Protein AF-A0A382GWF7-F1 (afdb_monomer_lite)

pLDDT: mean 84.56, std 12.71, range [51.78, 97.5]

Secondary structure (DSSP, 8-state):
-HHHHHHHHHHHHHHHHHHHHHHS--GGG-----EEEEESSS------STT--EEEEEEEEEEE-SSS-EEEEEE---SSSEEESSEEEEEE-TT-EEEEEEEEEE-

Structure (mmCIF, N/CA/C/O backbone):
data_AF-A0A382GWF7-F1
#
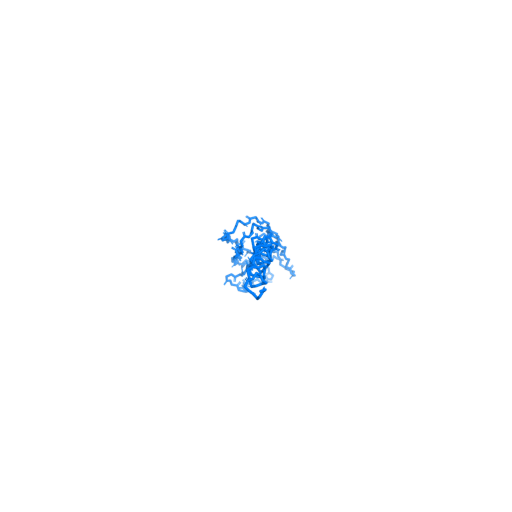_entry.id   AF-A0A382GWF7-F1
#
loop_
_atom_site.group_PDB
_atom_site.id
_atom_site.type_symbol
_atom_site.label_atom_id
_atom_site.label_alt_id
_atom_site.label_comp_id
_atom_site.label_asym_id
_atom_site.label_entity_id
_atom_site.label_seq_id
_atom_site.pdbx_PDB_ins_code
_atom_site.Cartn_x
_atom_site.Cartn_y
_atom_site.Cartn_z
_atom_site.occupancy
_atom_site.B_iso_or_equiv
_atom_site.auth_seq_id
_atom_site.auth_comp_id
_atom_site.auth_asym_id
_atom_site.auth_atom_id
_atom_site.pdbx_PDB_model_num
ATOM 1 N N . MET A 1 1 ? -58.024 -11.579 44.026 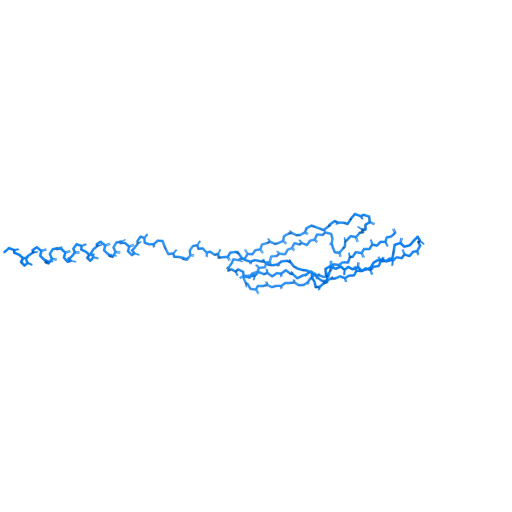1.00 51.78 1 MET A N 1
ATOM 2 C CA . MET A 1 1 ? -56.868 -12.345 43.494 1.00 51.78 1 MET A CA 1
ATOM 3 C C . MET A 1 1 ? -56.228 -11.694 42.260 1.00 51.78 1 MET A C 1
ATOM 5 O O . MET A 1 1 ? -55.007 -11.653 42.208 1.00 51.78 1 MET A O 1
ATOM 9 N N . ALA A 1 2 ? -57.000 -11.106 41.335 1.00 54.88 2 ALA A N 1
ATOM 10 C CA . ALA A 1 2 ? -56.497 -10.501 40.088 1.00 54.88 2 ALA A CA 1
ATOM 11 C C . ALA A 1 2 ? -55.427 -9.390 40.252 1.00 54.88 2 ALA A C 1
ATOM 13 O O . ALA A 1 2 ? -54.431 -9.375 39.535 1.00 54.88 2 ALA A O 1
ATOM 14 N N . THR A 1 3 ? -55.559 -8.497 41.239 1.00 55.59 3 THR A N 1
ATOM 15 C CA . THR A 1 3 ? -54.633 -7.358 41.429 1.00 55.59 3 THR A CA 1
ATOM 16 C C . THR A 1 3 ? -53.223 -7.770 41.879 1.00 55.59 3 THR A C 1
ATOM 18 O O . THR A 1 3 ? -52.249 -7.086 41.570 1.00 55.59 3 THR A O 1
ATOM 21 N N . LYS A 1 4 ? -53.085 -8.897 42.596 1.00 55.03 4 LYS A N 1
ATOM 22 C CA . LYS A 1 4 ? -51.775 -9.412 43.041 1.00 55.03 4 LYS A CA 1
ATOM 23 C C . LYS A 1 4 ? -50.996 -10.059 41.891 1.00 55.03 4 LYS A C 1
ATOM 25 O O . LYS A 1 4 ? -49.783 -9.901 41.822 1.00 55.03 4 LYS A O 1
ATOM 30 N N . ILE A 1 5 ? -51.704 -10.717 40.970 1.00 61.50 5 ILE A N 1
ATOM 31 C CA . ILE A 1 5 ? -51.126 -11.341 39.771 1.00 61.50 5 ILE A CA 1
ATOM 32 C C . ILE A 1 5 ? -50.593 -10.261 38.818 1.00 61.50 5 ILE A C 1
ATOM 34 O O . ILE A 1 5 ? -49.491 -10.393 38.299 1.00 61.50 5 ILE A O 1
ATOM 38 N N . SER A 1 6 ? -51.310 -9.140 38.677 1.00 68.88 6 SER A N 1
ATOM 39 C CA . SER A 1 6 ? -50.885 -8.011 37.837 1.00 68.88 6 SER A CA 1
ATOM 40 C C . SER A 1 6 ? -49.579 -7.358 38.316 1.00 68.88 6 SER A C 1
ATOM 42 O O . SER A 1 6 ? -48.683 -7.124 37.508 1.00 68.88 6 SER A O 1
ATOM 44 N N . LYS A 1 7 ? -49.411 -7.138 39.629 1.00 72.06 7 LYS A N 1
ATOM 45 C CA . LYS A 1 7 ? -48.157 -6.592 40.185 1.00 72.06 7 LYS A CA 1
ATOM 46 C C . LYS A 1 7 ? -46.978 -7.557 40.056 1.00 72.06 7 LYS A C 1
ATOM 48 O O . LYS A 1 7 ? -45.877 -7.119 39.742 1.00 72.06 7 LYS A O 1
ATOM 53 N N . ALA A 1 8 ? -47.206 -8.850 40.286 1.00 76.81 8 ALA A N 1
ATOM 54 C CA . ALA A 1 8 ? -46.168 -9.869 40.142 1.00 76.81 8 ALA A CA 1
ATOM 55 C C . ALA A 1 8 ? -45.705 -10.005 38.683 1.00 76.81 8 ALA A C 1
ATOM 57 O O . ALA A 1 8 ? -44.510 -10.102 38.421 1.00 76.81 8 ALA A O 1
ATOM 58 N N . MET A 1 9 ? -46.645 -9.936 37.737 1.00 77.00 9 MET A N 1
ATOM 59 C CA . MET A 1 9 ? -46.345 -9.980 36.311 1.00 77.00 9 MET A CA 1
ATOM 60 C C . MET A 1 9 ? -45.552 -8.749 35.864 1.00 77.00 9 MET A C 1
ATOM 62 O O . MET A 1 9 ? -44.562 -8.911 35.165 1.00 77.00 9 MET A O 1
ATOM 66 N N . LEU A 1 10 ? -45.921 -7.549 36.331 1.00 81.12 10 LEU A N 1
ATOM 67 C CA . LEU A 1 10 ? -45.210 -6.303 36.018 1.00 81.12 10 LEU A CA 1
ATOM 68 C C . LEU A 1 10 ? -43.765 -6.302 36.545 1.00 81.12 10 LEU A C 1
ATOM 70 O O . LEU A 1 10 ? -42.848 -5.824 35.880 1.00 81.12 10 LEU A O 1
ATOM 74 N N . LEU A 1 11 ? -43.558 -6.857 37.743 1.00 82.00 11 LEU A N 1
ATOM 75 C CA . LEU A 1 11 ? -42.230 -6.979 38.336 1.00 82.00 11 LEU A CA 1
ATOM 76 C C . LEU A 1 11 ? -41.378 -8.005 37.576 1.00 82.00 11 LEU A C 1
ATOM 78 O O . LEU A 1 11 ? -40.198 -7.762 37.345 1.00 82.00 11 LEU A O 1
ATOM 82 N N . ALA A 1 12 ? -41.978 -9.111 37.128 1.00 82.00 12 ALA A N 1
ATOM 83 C CA . ALA A 1 12 ? -41.295 -10.105 36.305 1.00 82.00 12 ALA A CA 1
ATOM 84 C C . ALA A 1 12 ? -40.854 -9.525 34.951 1.00 82.00 12 ALA A C 1
ATOM 86 O O . ALA A 1 12 ? -39.708 -9.729 34.558 1.00 82.00 12 ALA A O 1
ATOM 87 N N . THR A 1 13 ? -41.696 -8.742 34.264 1.00 80.06 13 THR A N 1
ATOM 88 C CA . THR A 1 13 ? -41.297 -8.074 33.012 1.00 80.06 13 THR A CA 1
ATOM 89 C C . THR A 1 13 ? -40.200 -7.041 33.224 1.00 80.06 13 THR A C 1
ATOM 91 O O . THR A 1 13 ? -39.312 -6.933 32.385 1.00 80.06 13 THR A O 1
ATOM 94 N N . LEU A 1 14 ? -40.218 -6.305 34.337 1.00 82.00 14 LEU A N 1
ATOM 95 C CA . LEU A 1 14 ? -39.180 -5.317 34.631 1.00 82.00 14 LEU A CA 1
ATOM 96 C C . LEU A 1 14 ? -37.822 -5.980 34.913 1.00 82.00 14 LEU A C 1
ATOM 98 O O . LEU A 1 14 ? -36.793 -5.493 34.446 1.00 82.00 14 LEU A O 1
ATOM 102 N N . MET A 1 15 ? -37.824 -7.115 35.618 1.00 84.06 15 MET A N 1
ATOM 103 C CA . MET A 1 15 ? -36.617 -7.896 35.918 1.00 84.06 15 MET A CA 1
ATOM 104 C C . MET A 1 15 ? -36.073 -8.612 34.674 1.00 84.06 15 MET A C 1
ATOM 106 O O . MET A 1 15 ? -34.862 -8.617 34.453 1.00 84.06 15 MET A O 1
ATOM 110 N N . LEU A 1 16 ? -36.944 -9.165 33.819 1.00 80.81 16 LEU A N 1
ATOM 111 C CA . LEU A 1 16 ? -36.525 -9.716 32.523 1.00 80.81 16 LEU A CA 1
ATOM 112 C C . LEU A 1 16 ? -35.993 -8.615 31.592 1.00 80.81 16 LEU A C 1
ATOM 114 O O . LEU A 1 16 ? -34.959 -8.793 30.960 1.00 80.81 16 LEU A O 1
ATOM 118 N N . GLY A 1 17 ? -36.654 -7.456 31.535 1.00 78.56 17 GLY A N 1
ATOM 119 C CA . GLY A 1 17 ? -36.239 -6.335 30.687 1.00 78.56 17 GLY A CA 1
ATOM 120 C C . GLY A 1 17 ? -34.878 -5.753 31.074 1.00 78.56 17 GLY A C 1
ATOM 121 O O . GLY A 1 17 ? -34.055 -5.468 30.207 1.00 78.56 17 GLY A O 1
ATOM 122 N N . THR A 1 18 ? -34.604 -5.623 32.373 1.00 74.25 18 THR A N 1
ATOM 123 C CA . THR A 1 18 ? -33.302 -5.139 32.863 1.00 74.25 18 THR A CA 1
ATOM 124 C C . THR A 1 18 ? -32.192 -6.178 32.717 1.00 74.25 18 THR A C 1
ATOM 126 O O . THR A 1 18 ? -31.074 -5.809 32.375 1.00 74.25 18 THR A O 1
ATOM 129 N N . SER A 1 19 ? -32.477 -7.472 32.892 1.00 73.00 19 SER A N 1
ATOM 130 C CA . SER A 1 19 ? -31.481 -8.530 32.646 1.00 73.00 19 SER A CA 1
ATOM 131 C C . SER A 1 19 ? -31.124 -8.681 31.163 1.00 73.00 19 SER A C 1
ATOM 133 O O . SER A 1 19 ? -29.958 -8.909 30.851 1.00 73.00 19 SER A O 1
ATOM 135 N N . LEU A 1 20 ? -32.076 -8.460 30.249 1.00 70.25 20 LEU A N 1
ATOM 136 C CA . LEU A 1 20 ? -31.814 -8.397 28.806 1.00 70.25 20 LEU A CA 1
ATOM 137 C C . LEU A 1 20 ? -30.882 -7.230 28.436 1.00 70.25 20 LEU A C 1
ATOM 139 O O . LEU A 1 20 ? -29.967 -7.435 27.650 1.00 70.25 20 LEU A O 1
ATOM 143 N N . LEU A 1 21 ? -31.051 -6.047 29.041 1.00 67.44 21 LEU A N 1
ATOM 144 C CA . LEU A 1 21 ? -30.172 -4.881 28.826 1.00 67.44 21 LEU A CA 1
ATOM 145 C C . LEU A 1 21 ? -28.757 -5.057 29.404 1.00 67.44 21 LEU A C 1
ATOM 147 O O . LEU A 1 21 ? -27.812 -4.463 28.901 1.00 67.44 21 LEU A O 1
ATOM 151 N N . MET A 1 22 ? -28.592 -5.878 30.443 1.00 67.00 22 MET A N 1
ATOM 152 C CA . MET A 1 22 ? -27.275 -6.207 31.012 1.00 67.00 22 MET A CA 1
ATOM 153 C C . MET A 1 22 ? -26.518 -7.262 30.185 1.00 67.00 22 MET A C 1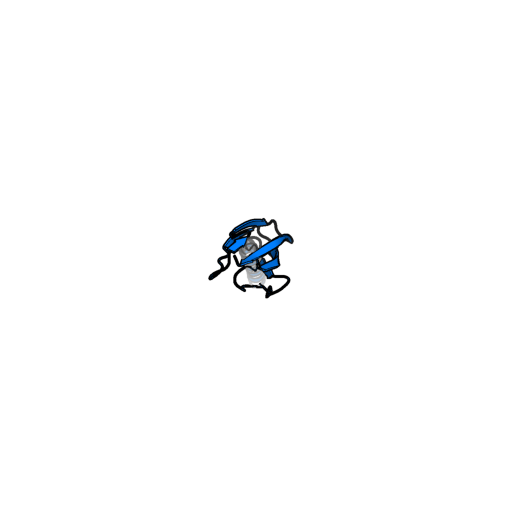
ATOM 155 O O . MET A 1 22 ? -25.313 -7.420 30.354 1.00 67.00 22 MET A O 1
ATOM 159 N N . PHE A 1 23 ? -27.223 -7.990 29.310 1.00 63.38 23 PHE A N 1
ATOM 160 C CA . PHE A 1 23 ? -26.673 -9.031 28.435 1.00 63.38 23 PHE A CA 1
ATOM 161 C C . PHE A 1 23 ? -26.666 -8.647 26.954 1.00 63.38 23 PHE A C 1
ATOM 163 O O . PHE A 1 23 ? -26.207 -9.444 26.134 1.00 63.38 23 PHE A O 1
ATOM 170 N N . THR A 1 24 ? -27.135 -7.450 26.584 1.00 64.38 24 THR A N 1
ATOM 171 C CA . THR A 1 24 ? -26.831 -6.928 25.253 1.00 64.38 24 THR A CA 1
ATOM 172 C C . THR A 1 24 ? -25.325 -6.700 25.205 1.00 64.38 24 THR A C 1
ATOM 174 O O . THR A 1 24 ? -24.840 -5.868 25.978 1.00 64.38 24 THR A O 1
ATOM 177 N N . PRO A 1 25 ? -24.567 -7.420 24.357 1.00 61.59 25 PRO A N 1
ATOM 178 C CA . PRO A 1 25 ? -23.175 -7.066 24.142 1.00 61.59 25 PRO A CA 1
ATOM 179 C C . PRO A 1 25 ? -23.150 -5.589 23.752 1.00 61.59 25 PRO A C 1
ATOM 181 O O . PRO A 1 25 ? -23.916 -5.166 22.881 1.00 61.59 25 PRO A O 1
ATOM 184 N N . SER A 1 26 ? -22.340 -4.790 24.444 1.00 61.56 26 SER A N 1
ATOM 185 C CA . SER A 1 26 ? -22.124 -3.414 24.027 1.00 61.56 26 SER A CA 1
ATOM 186 C C . SER A 1 26 ? -21.632 -3.449 22.580 1.00 61.56 26 SER A C 1
ATOM 188 O O . SER A 1 26 ? -20.708 -4.190 22.238 1.00 61.56 26 SER A O 1
ATOM 190 N N . ALA A 1 27 ? -22.263 -2.661 21.708 1.00 58.31 27 ALA A N 1
ATOM 191 C CA . ALA A 1 27 ? -21.836 -2.501 20.316 1.00 58.31 27 ALA A CA 1
ATOM 192 C C . ALA A 1 27 ? -20.407 -1.911 20.195 1.00 58.31 27 ALA A C 1
ATOM 194 O O . ALA A 1 27 ? -19.877 -1.778 19.098 1.00 58.31 27 ALA A O 1
ATOM 195 N N . ASP A 1 28 ? -19.765 -1.608 21.328 1.00 54.75 28 ASP A N 1
ATOM 196 C CA . ASP A 1 28 ? -18.398 -1.108 21.485 1.00 54.75 28 ASP A CA 1
ATOM 197 C C . ASP A 1 28 ? -17.283 -2.107 21.113 1.00 54.75 28 ASP A C 1
ATOM 199 O O . ASP A 1 28 ? -16.108 -1.758 21.174 1.00 54.75 28 ASP A O 1
ATOM 203 N N . ALA A 1 29 ? -17.596 -3.345 20.715 1.00 54.16 29 ALA A N 1
ATOM 204 C CA . ALA A 1 29 ? -16.577 -4.338 20.347 1.00 54.16 29 ALA A CA 1
ATOM 205 C C . ALA A 1 29 ? -16.322 -4.465 18.832 1.00 54.16 29 ALA A C 1
ATOM 207 O O . ALA A 1 29 ? -15.630 -5.386 18.400 1.00 54.16 29 ALA A O 1
ATOM 208 N N . GLN A 1 30 ? -16.885 -3.581 18.005 1.00 56.47 30 GLN A N 1
ATOM 209 C CA . GLN A 1 30 ? -16.748 -3.646 16.548 1.00 56.47 30 GLN A CA 1
ATOM 210 C C . GLN A 1 30 ? -16.046 -2.388 16.032 1.00 56.47 30 GLN A C 1
ATOM 212 O O . GLN A 1 30 ? -16.676 -1.460 15.531 1.00 56.47 30 GLN A O 1
ATOM 217 N N . ALA A 1 31 ? -14.715 -2.350 16.147 1.00 65.94 31 ALA A N 1
ATOM 218 C CA . ALA A 1 31 ? -13.928 -1.349 15.438 1.00 65.94 31 ALA A CA 1
ATOM 219 C C . ALA A 1 31 ? -14.065 -1.608 13.930 1.00 65.94 31 ALA A C 1
ATOM 221 O O . ALA A 1 31 ? -13.593 -2.623 13.416 1.00 65.94 31 ALA A O 1
ATOM 222 N N . ALA A 1 32 ? -14.766 -0.719 13.226 1.00 78.81 32 ALA A N 1
ATOM 223 C CA . ALA A 1 32 ? -14.886 -0.801 11.778 1.00 78.81 32 ALA A CA 1
ATOM 224 C C . ALA A 1 32 ? -13.497 -0.614 11.150 1.00 78.81 32 ALA A C 1
ATOM 226 O O . ALA A 1 32 ? -12.851 0.415 11.361 1.00 78.81 32 ALA A O 1
ATOM 227 N N . VAL A 1 33 ? -13.038 -1.616 10.401 1.00 87.12 33 VAL A N 1
ATOM 228 C CA . VAL A 1 33 ? -11.812 -1.540 9.603 1.00 87.12 33 VAL A CA 1
ATOM 229 C C . VAL A 1 33 ? -12.204 -1.066 8.211 1.00 87.12 33 VAL A C 1
ATOM 231 O O . VAL A 1 33 ? -12.941 -1.753 7.506 1.00 87.12 33 VAL A O 1
ATOM 234 N N . ALA A 1 34 ? -11.726 0.111 7.827 1.00 90.62 34 ALA A N 1
ATOM 235 C CA . ALA A 1 34 ? -11.903 0.672 6.497 1.00 90.62 34 AL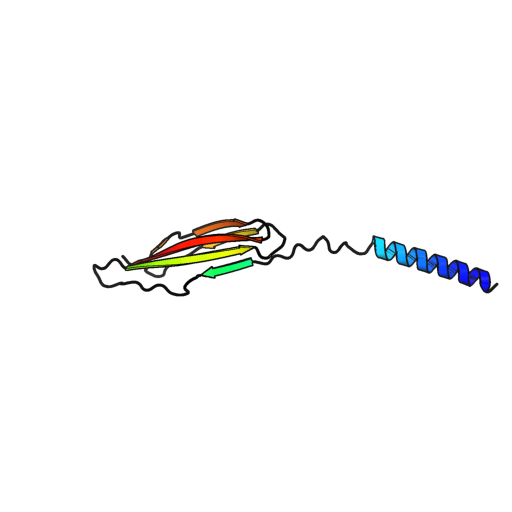A A CA 1
ATOM 236 C C . ALA A 1 34 ? -10.591 1.337 6.079 1.00 90.62 34 ALA A C 1
ATOM 238 O O . ALA A 1 34 ? -9.969 2.047 6.867 1.00 90.62 34 ALA A O 1
ATOM 239 N N . TYR A 1 35 ? -10.140 1.067 4.861 1.00 93.00 35 TYR A N 1
ATOM 240 C CA . TYR A 1 35 ? -8.894 1.607 4.335 1.00 93.00 35 TYR A CA 1
ATOM 241 C C . TYR A 1 35 ? -8.981 1.770 2.821 1.00 93.00 35 TYR A C 1
ATOM 243 O O . TYR A 1 35 ? -9.714 1.042 2.148 1.00 93.00 35 TYR A O 1
ATOM 251 N N . SER A 1 36 ? -8.195 2.699 2.286 1.00 94.81 36 SER A N 1
ATOM 252 C CA . SER A 1 36 ? -8.047 2.916 0.851 1.00 94.81 36 SER A CA 1
ATOM 253 C C . SER A 1 36 ? -6.570 2.977 0.473 1.00 94.81 36 SER A C 1
ATOM 255 O O . SER A 1 36 ? -5.752 3.568 1.175 1.00 94.81 36 SER A O 1
ATOM 257 N N . VAL A 1 37 ? -6.224 2.334 -0.642 1.00 95.00 37 VAL A N 1
ATOM 258 C CA . VAL A 1 37 ? -4.911 2.433 -1.289 1.00 95.00 37 VAL A CA 1
ATOM 259 C C . VAL A 1 37 ? -5.172 2.812 -2.736 1.00 95.00 37 VAL A C 1
ATOM 261 O O . VAL A 1 37 ? -5.868 2.093 -3.453 1.00 95.00 37 VAL A O 1
ATOM 264 N N . SER A 1 38 ? -4.658 3.960 -3.159 1.00 94.88 38 SER A N 1
ATOM 265 C CA . SER A 1 38 ? -4.903 4.500 -4.495 1.00 94.88 38 SER A CA 1
ATOM 266 C C . SER A 1 38 ? -3.661 5.170 -5.060 1.00 94.88 38 SER A C 1
ATOM 268 O O . SER A 1 38 ? -2.762 5.549 -4.316 1.00 94.88 38 SER A O 1
ATOM 270 N N . PHE A 1 39 ? -3.610 5.317 -6.380 1.00 93.94 39 PHE A N 1
ATOM 271 C CA . PHE A 1 39 ? -2.586 6.103 -7.059 1.00 93.94 39 PHE A CA 1
ATOM 272 C C . PHE A 1 39 ? -3.212 7.370 -7.627 1.00 93.94 39 PHE A C 1
ATOM 274 O O . PHE A 1 39 ? -4.295 7.308 -8.212 1.00 93.94 39 PHE A O 1
ATOM 281 N N . THR A 1 40 ? -2.524 8.505 -7.500 1.00 92.75 40 THR A N 1
ATOM 282 C CA . THR A 1 40 ? -2.983 9.786 -8.061 1.00 92.75 40 THR A CA 1
ATOM 283 C C . THR A 1 40 ? -3.089 9.730 -9.579 1.00 92.75 40 THR A C 1
ATOM 285 O O . THR A 1 40 ? -4.029 10.276 -10.150 1.00 92.75 40 THR A O 1
ATOM 288 N N . ASN A 1 41 ? -2.172 9.006 -10.226 1.00 89.62 41 ASN A N 1
ATOM 289 C CA . ASN A 1 41 ? -2.238 8.678 -11.643 1.00 89.62 41 ASN A CA 1
ATOM 290 C C . ASN A 1 41 ? -2.146 7.163 -11.817 1.00 89.62 41 ASN A C 1
ATOM 292 O O . ASN A 1 41 ? -1.159 6.543 -11.433 1.00 89.62 41 ASN A O 1
ATOM 296 N N . GLY A 1 42 ? -3.152 6.568 -12.458 1.00 83.19 42 GLY A N 1
ATOM 297 C CA . GLY A 1 42 ? -3.180 5.122 -12.693 1.00 83.19 42 GLY A CA 1
ATOM 298 C C . GLY A 1 42 ? -2.142 4.619 -13.701 1.00 83.19 42 GLY A C 1
ATOM 299 O O . GLY A 1 42 ? -2.012 3.412 -13.858 1.00 83.19 42 GLY A O 1
ATOM 300 N N . GLN A 1 43 ? -1.438 5.515 -14.404 1.00 85.94 43 GLN A N 1
ATOM 301 C CA . GLN A 1 43 ? -0.428 5.183 -15.408 1.00 85.94 43 GLN A CA 1
ATOM 302 C C . GLN A 1 43 ? 0.702 6.217 -15.402 1.00 85.94 43 GLN A C 1
ATOM 304 O O . GLN A 1 43 ? 0.453 7.416 -15.273 1.00 85.94 43 GLN A O 1
ATOM 309 N N . VAL A 1 44 ? 1.929 5.756 -15.641 1.00 88.69 44 VAL A N 1
ATOM 310 C CA . VAL A 1 44 ? 3.104 6.599 -15.906 1.00 88.69 44 VAL A CA 1
ATOM 311 C C . VAL A 1 44 ? 3.698 6.227 -17.264 1.00 88.69 44 VAL A C 1
ATOM 313 O O . VAL A 1 44 ? 3.691 5.058 -17.648 1.00 88.69 44 VAL A O 1
ATOM 316 N N . GLN A 1 45 ? 4.166 7.210 -18.032 1.00 86.75 45 GLN A N 1
ATOM 317 C CA . GLN A 1 45 ? 4.780 6.966 -19.340 1.00 86.75 45 GLN A CA 1
ATOM 318 C C . GLN A 1 45 ? 6.295 6.839 -19.184 1.00 86.75 45 GLN A C 1
ATOM 320 O O . GLN A 1 45 ? 6.926 7.679 -18.548 1.00 86.75 45 GLN A O 1
ATOM 325 N N . LEU A 1 46 ? 6.868 5.793 -19.782 1.00 86.50 46 LEU A N 1
ATOM 326 C CA . LEU A 1 46 ? 8.298 5.493 -19.737 1.00 86.50 46 LEU A CA 1
ATOM 327 C C . LEU A 1 46 ? 8.851 5.423 -21.162 1.00 86.50 46 LEU A C 1
ATOM 329 O O . LEU A 1 46 ? 8.276 4.748 -22.017 1.00 86.50 46 LEU A O 1
ATOM 333 N N . ASP A 1 47 ? 9.975 6.094 -21.411 1.00 83.81 47 ASP A N 1
ATOM 334 C CA . ASP A 1 47 ? 10.755 5.888 -22.632 1.00 83.81 47 ASP A CA 1
ATOM 335 C C . ASP A 1 47 ? 11.671 4.675 -22.449 1.00 83.81 47 ASP A C 1
ATOM 337 O O . ASP A 1 47 ? 12.609 4.710 -21.658 1.00 83.81 47 ASP A O 1
ATOM 341 N N . VAL A 1 48 ? 11.361 3.596 -23.166 1.00 84.12 48 VAL A N 1
ATOM 342 C CA . VAL A 1 48 ? 12.056 2.299 -23.082 1.00 84.12 48 VAL A CA 1
ATOM 343 C C . VAL A 1 48 ? 12.968 2.044 -24.284 1.00 84.12 48 VAL A C 1
ATOM 345 O O . VAL A 1 48 ? 13.374 0.910 -24.539 1.00 84.12 48 VAL A O 1
ATOM 348 N N . ARG A 1 49 ? 13.242 3.069 -25.101 1.00 85.12 49 ARG A N 1
ATOM 349 C CA . ARG A 1 49 ? 14.132 2.915 -26.258 1.00 85.12 49 ARG A CA 1
ATOM 350 C C . ARG A 1 49 ? 15.553 2.573 -25.789 1.00 85.12 49 ARG A C 1
ATOM 352 O O . ARG A 1 49 ? 16.007 3.148 -24.802 1.00 85.12 49 ARG A O 1
ATOM 359 N N . PRO A 1 50 ? 16.295 1.711 -26.511 1.00 78.69 50 PRO A N 1
ATOM 360 C CA . PRO A 1 50 ? 17.685 1.418 -26.173 1.00 78.69 50 PRO A CA 1
ATOM 361 C C . PRO A 1 50 ? 18.523 2.702 -26.069 1.00 78.69 50 PRO A C 1
ATOM 363 O O . PRO A 1 50 ? 18.610 3.465 -27.032 1.00 78.69 50 PRO A O 1
ATOM 366 N N . GLY A 1 51 ? 19.123 2.943 -24.899 1.00 73.38 51 GLY A N 1
ATOM 367 C CA . GLY A 1 51 ? 19.919 4.142 -24.607 1.00 73.38 51 GLY A CA 1
ATOM 368 C C . GLY A 1 51 ? 19.139 5.331 -24.027 1.00 73.38 51 GLY A C 1
ATOM 369 O O . GLY A 1 51 ? 19.757 6.347 -23.715 1.00 73.38 51 GLY A O 1
ATOM 370 N N . ALA A 1 52 ? 17.817 5.224 -23.858 1.00 76.19 52 ALA A N 1
ATOM 371 C CA . ALA A 1 52 ? 17.013 6.167 -23.084 1.00 76.19 52 ALA A CA 1
ATOM 372 C C . ALA A 1 52 ? 16.832 5.659 -21.645 1.00 76.19 52 ALA A C 1
ATOM 374 O O . ALA A 1 52 ? 16.727 4.459 -21.416 1.00 76.19 52 ALA A O 1
ATOM 375 N N . SER A 1 53 ? 16.769 6.571 -20.673 1.00 76.25 53 SER A N 1
ATOM 376 C CA . SER A 1 53 ? 16.361 6.250 -19.300 1.00 76.25 53 SER A CA 1
ATOM 377 C C . SER A 1 53 ? 14.993 6.865 -19.038 1.00 76.25 53 SER A C 1
ATOM 379 O O . SER A 1 53 ? 14.876 8.063 -18.772 1.00 76.25 53 SER A O 1
ATOM 381 N N . GLY A 1 54 ? 13.950 6.049 -19.162 1.00 83.81 54 GLY A N 1
ATOM 382 C CA . GLY A 1 54 ? 12.582 6.445 -18.859 1.00 83.81 54 GLY A CA 1
ATOM 383 C C . GLY A 1 54 ? 12.335 6.408 -17.356 1.00 83.81 54 GLY A C 1
ATOM 384 O O . GLY A 1 54 ? 12.417 5.341 -16.749 1.00 83.81 54 GLY A O 1
ATOM 385 N N . ILE A 1 55 ? 12.001 7.556 -16.764 1.00 90.56 55 ILE A N 1
ATOM 386 C CA . ILE A 1 55 ? 11.542 7.656 -15.374 1.00 90.56 55 ILE A CA 1
ATOM 387 C C . ILE A 1 55 ? 10.135 8.241 -15.376 1.00 90.56 55 ILE A C 1
ATOM 389 O O . ILE A 1 55 ? 9.899 9.303 -15.949 1.00 90.56 55 ILE A O 1
ATOM 393 N N . GLY A 1 56 ? 9.215 7.552 -14.710 1.00 91.00 56 GLY A N 1
ATOM 394 C CA . GLY A 1 56 ? 7.835 7.984 -14.546 1.00 91.00 56 GLY A CA 1
ATOM 395 C C . GLY A 1 56 ? 7.415 7.809 -13.098 1.00 91.00 56 GLY A C 1
ATOM 396 O O . GLY A 1 56 ? 7.506 6.704 -12.567 1.00 91.00 56 GLY A O 1
ATOM 397 N N . CYS A 1 57 ? 6.968 8.889 -12.462 1.00 92.94 57 CYS A N 1
ATOM 398 C CA . CYS A 1 57 ? 6.561 8.880 -11.061 1.00 92.94 57 CYS A CA 1
ATOM 399 C C . CYS A 1 57 ? 5.074 9.202 -10.910 1.00 92.94 57 CYS A C 1
ATOM 401 O O . CYS A 1 57 ? 4.502 9.997 -11.657 1.00 92.94 57 CYS A O 1
ATOM 403 N N . THR A 1 58 ? 4.464 8.579 -9.916 1.00 94.62 58 THR A N 1
ATOM 404 C CA . THR A 1 58 ? 3.122 8.859 -9.417 1.00 94.62 58 THR A CA 1
ATOM 405 C C . THR A 1 58 ? 3.171 8.876 -7.891 1.00 94.62 58 THR A C 1
ATOM 407 O O . THR A 1 58 ? 4.215 8.632 -7.288 1.00 94.62 58 THR A O 1
ATOM 410 N N . GLU A 1 59 ? 2.053 9.177 -7.252 1.00 95.75 59 GLU A N 1
ATOM 411 C CA . GLU A 1 59 ? 1.940 9.175 -5.804 1.00 95.75 59 GLU A CA 1
ATOM 412 C C . GLU A 1 59 ? 0.917 8.125 -5.395 1.00 95.75 59 GLU A C 1
ATOM 414 O O . GLU A 1 59 ? -0.200 8.097 -5.911 1.00 95.75 59 GLU A O 1
ATOM 419 N N . MET A 1 60 ? 1.306 7.256 -4.470 1.00 95.81 60 MET A N 1
ATOM 420 C CA . MET A 1 60 ? 0.400 6.346 -3.790 1.00 95.81 60 MET A CA 1
ATOM 421 C C . MET A 1 60 ? -0.141 7.039 -2.544 1.00 95.81 60 MET A C 1
ATOM 423 O O . MET A 1 60 ? 0.633 7.524 -1.722 1.00 95.81 60 MET A O 1
ATOM 427 N N . VAL A 1 61 ? -1.458 7.059 -2.390 1.00 96.75 61 VAL A N 1
ATOM 428 C CA . VAL A 1 61 ? -2.150 7.564 -1.205 1.00 96.75 61 VAL A CA 1
ATOM 429 C C . VAL A 1 61 ? -2.748 6.381 -0.459 1.00 96.75 61 VAL A C 1
ATOM 431 O O . VAL A 1 61 ? -3.515 5.601 -1.032 1.00 96.75 61 VAL A O 1
ATOM 434 N N . ILE A 1 62 ? -2.384 6.255 0.815 1.00 97.19 62 ILE A N 1
ATOM 435 C CA . ILE A 1 62 ? -2.894 5.240 1.736 1.00 97.19 62 ILE A CA 1
ATOM 436 C C . ILE A 1 62 ? -3.666 5.963 2.836 1.00 97.19 62 ILE A C 1
ATOM 438 O O . ILE A 1 62 ? -3.114 6.850 3.490 1.00 97.19 62 ILE A O 1
ATOM 442 N N . SER A 1 63 ? -4.917 5.570 3.059 1.00 97.19 63 SER A N 1
ATOM 443 C CA . SER A 1 63 ? -5.805 6.201 4.039 1.00 97.19 63 SER A CA 1
ATOM 444 C C . SER A 1 63 ? -6.421 5.159 4.963 1.00 97.19 63 SER A C 1
ATOM 446 O O . SER A 1 63 ? -6.895 4.118 4.507 1.00 97.19 63 SER A O 1
ATOM 448 N N . ASN A 1 64 ? -6.451 5.457 6.260 1.00 96.38 64 ASN A N 1
ATOM 449 C CA . ASN A 1 64 ? -7.219 4.723 7.254 1.00 96.38 64 ASN A CA 1
ATOM 450 C C . ASN A 1 64 ? -8.546 5.450 7.500 1.00 96.38 64 ASN A C 1
ATOM 452 O O . ASN A 1 64 ? -8.597 6.473 8.179 1.00 96.38 64 ASN A O 1
ATOM 456 N N . GLU A 1 65 ? -9.618 4.906 6.940 1.00 94.50 65 GLU A N 1
ATOM 457 C CA . GLU A 1 65 ? -10.985 5.430 7.051 1.00 94.50 65 GLU A CA 1
ATOM 458 C C . GLU A 1 65 ? -11.760 4.759 8.200 1.00 94.50 65 GLU A C 1
ATOM 460 O O . GLU A 1 65 ? -12.927 5.064 8.446 1.00 94.50 65 GLU A O 1
ATOM 465 N N . GLY A 1 66 ? -11.121 3.812 8.891 1.00 91.06 66 GLY A N 1
ATOM 466 C CA . GLY A 1 66 ? -11.681 3.049 9.991 1.00 91.06 66 GLY A CA 1
ATOM 467 C C . GLY A 1 66 ? -11.431 3.674 11.360 1.00 91.06 66 GLY A C 1
ATOM 468 O O . GLY A 1 66 ? -10.886 4.766 11.510 1.00 91.06 66 GLY A O 1
ATOM 469 N N . GLN A 1 67 ? -11.836 2.928 12.386 1.00 91.00 67 GLN A N 1
ATOM 470 C CA . GLN A 1 67 ? -11.710 3.312 13.796 1.00 91.00 67 GLN A CA 1
ATOM 471 C C . GLN A 1 67 ? -10.594 2.554 14.534 1.00 91.00 67 GLN A C 1
ATOM 473 O O . GLN A 1 67 ? -10.336 2.826 15.704 1.00 91.00 67 GLN A O 1
ATOM 478 N N . ALA A 1 68 ? -9.923 1.613 13.864 1.00 90.81 68 ALA A N 1
ATOM 479 C CA . ALA A 1 68 ? -8.781 0.870 14.395 1.00 90.81 68 ALA A CA 1
ATOM 480 C C . ALA A 1 68 ? -7.466 1.378 13.792 1.00 90.81 68 ALA A C 1
ATOM 482 O O . ALA A 1 68 ? -7.444 1.812 12.644 1.00 90.81 68 ALA A O 1
ATOM 483 N N . THR A 1 69 ? -6.364 1.285 14.538 1.00 93.69 69 THR A N 1
ATOM 484 C CA . THR A 1 69 ? -5.017 1.419 13.963 1.00 93.69 69 THR A CA 1
ATOM 485 C C . THR A 1 69 ? -4.757 0.255 13.012 1.00 93.69 69 THR A C 1
ATOM 487 O O . THR A 1 69 ? -5.078 -0.887 13.346 1.00 93.69 69 THR A O 1
ATOM 490 N N . ILE A 1 70 ? -4.176 0.541 11.848 1.00 93.56 70 ILE A N 1
ATOM 491 C CA . ILE A 1 70 ? -3.855 -0.461 10.827 1.00 93.56 70 ILE A CA 1
ATOM 492 C C . ILE A 1 70 ? -2.375 -0.406 10.461 1.00 93.56 70 ILE A C 1
ATOM 494 O O . ILE A 1 70 ? -1.784 0.673 10.435 1.00 93.56 70 ILE A O 1
ATOM 498 N N . ASP A 1 71 ? -1.821 -1.564 10.119 1.00 95.31 71 ASP A N 1
ATOM 499 C CA . ASP A 1 71 ? -0.535 -1.694 9.441 1.00 95.31 71 ASP A CA 1
ATOM 500 C C . ASP A 1 71 ? -0.805 -2.046 7.977 1.00 95.31 71 ASP A C 1
ATOM 502 O O . ASP A 1 71 ? -1.597 -2.945 7.679 1.00 95.31 71 ASP A O 1
ATOM 506 N N . VAL A 1 72 ? -0.193 -1.303 7.060 1.00 94.69 72 VAL A N 1
ATOM 507 C CA . VAL A 1 72 ? -0.369 -1.483 5.619 1.00 94.69 72 VAL A CA 1
ATOM 508 C C . VAL A 1 7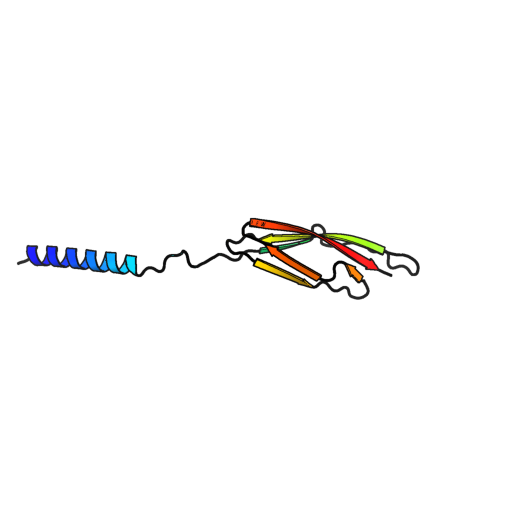2 ? 0.979 -1.801 4.998 1.00 94.69 72 VAL A C 1
ATOM 510 O O . VAL A 1 72 ? 1.855 -0.939 4.936 1.00 94.69 72 VAL A O 1
ATOM 513 N N . ASP A 1 73 ? 1.099 -3.025 4.491 1.00 95.94 73 ASP A N 1
ATOM 514 C CA . ASP A 1 73 ? 2.249 -3.494 3.729 1.00 95.94 73 ASP A CA 1
ATOM 515 C C . ASP A 1 73 ? 1.880 -3.604 2.248 1.00 95.94 73 ASP A C 1
ATOM 517 O O . ASP A 1 73 ? 0.972 -4.343 1.860 1.00 95.94 73 ASP A O 1
ATOM 521 N N . VAL A 1 74 ? 2.602 -2.874 1.403 1.00 94.44 74 VAL A N 1
ATOM 522 C CA . VAL A 1 74 ? 2.439 -2.896 -0.050 1.00 94.44 74 VAL A CA 1
ATOM 523 C C . VAL A 1 74 ? 3.747 -3.337 -0.683 1.00 94.44 74 VAL A C 1
ATOM 525 O O . VAL A 1 74 ? 4.784 -2.713 -0.477 1.00 94.44 74 VAL A O 1
ATOM 528 N N . ALA A 1 75 ? 3.695 -4.395 -1.489 1.00 95.50 75 ALA A N 1
ATOM 529 C CA . ALA A 1 75 ? 4.810 -4.838 -2.317 1.00 95.50 75 ALA A CA 1
ATOM 530 C C . ALA A 1 75 ? 4.523 -4.499 -3.782 1.00 95.50 75 ALA A C 1
ATOM 532 O O . ALA A 1 75 ? 3.457 -4.825 -4.307 1.00 95.50 75 ALA A O 1
ATOM 533 N N . LEU A 1 76 ? 5.480 -3.852 -4.443 1.00 92.50 76 LEU A N 1
ATOM 534 C CA . LEU A 1 76 ? 5.373 -3.420 -5.830 1.00 92.50 76 LEU A CA 1
ATOM 535 C C . LEU A 1 76 ? 6.446 -4.118 -6.661 1.00 92.50 76 LEU A C 1
ATOM 537 O O . LEU A 1 76 ? 7.628 -4.098 -6.323 1.00 92.50 76 LEU A O 1
ATOM 541 N N . SER A 1 77 ? 6.040 -4.715 -7.776 1.00 91.44 77 SER A N 1
ATOM 542 C CA . SER A 1 77 ? 6.949 -5.354 -8.723 1.00 91.44 77 SER A CA 1
ATOM 543 C C . SER A 1 77 ? 6.645 -4.898 -10.146 1.00 91.44 77 SER A C 1
ATOM 545 O O . SER A 1 77 ? 5.494 -4.679 -10.520 1.00 91.44 77 SER A O 1
ATOM 547 N N . GLY A 1 78 ? 7.702 -4.708 -10.935 1.00 86.12 78 GLY A N 1
ATOM 548 C CA . GLY A 1 78 ? 7.615 -4.308 -12.333 1.00 86.12 78 GLY A CA 1
ATOM 549 C C . GLY A 1 78 ? 8.108 -5.425 -13.244 1.00 86.12 78 GLY A C 1
ATOM 550 O O . GLY A 1 78 ? 9.215 -5.934 -13.075 1.00 86.12 78 GLY A O 1
ATOM 551 N N . GLY A 1 79 ? 7.304 -5.809 -14.234 1.00 87.06 79 GLY A N 1
ATOM 552 C CA . GLY A 1 79 ? 7.746 -6.710 -15.296 1.00 87.06 79 GLY A CA 1
ATOM 553 C C . GLY A 1 79 ? 8.649 -5.966 -16.279 1.00 87.06 79 GLY A C 1
ATOM 554 O O . GLY A 1 79 ? 8.145 -5.288 -17.166 1.00 87.06 79 GLY A O 1
ATOM 555 N N . GLY A 1 80 ? 9.970 -6.073 -16.117 1.00 84.56 80 GLY A N 1
ATOM 556 C CA . GLY A 1 80 ? 10.947 -5.419 -17.003 1.00 84.56 80 GLY A CA 1
ATOM 557 C C . GLY A 1 80 ? 11.230 -3.943 -16.691 1.00 84.56 80 GLY A C 1
ATOM 558 O O . GLY A 1 80 ? 11.915 -3.287 -17.466 1.00 84.56 80 GLY A O 1
ATOM 559 N N . VAL A 1 81 ? 10.736 -3.428 -15.561 1.00 88.62 81 VAL A N 1
ATOM 560 C CA . VAL A 1 81 ? 11.042 -2.086 -15.037 1.00 88.62 81 VAL A CA 1
ATOM 561 C C . VAL A 1 81 ? 11.327 -2.170 -13.539 1.00 88.62 81 VAL A C 1
ATOM 563 O O . VAL A 1 81 ? 10.761 -3.010 -12.840 1.00 88.62 81 VAL A O 1
ATOM 566 N N . THR A 1 82 ? 12.193 -1.298 -13.030 1.00 91.62 82 THR A N 1
ATOM 567 C CA . THR A 1 82 ? 12.466 -1.181 -11.591 1.00 91.62 82 THR A CA 1
ATOM 568 C C . THR A 1 82 ? 11.444 -0.246 -10.957 1.00 91.62 82 THR A C 1
ATOM 570 O O . THR A 1 82 ? 11.282 0.876 -11.426 1.00 91.62 82 THR A O 1
ATOM 573 N N . ILE A 1 83 ? 10.778 -0.672 -9.883 1.00 93.38 83 ILE A N 1
ATOM 574 C CA . ILE A 1 83 ? 9.885 0.193 -9.099 1.00 93.38 83 ILE A CA 1
ATOM 575 C C . ILE A 1 83 ? 10.594 0.614 -7.811 1.00 93.38 83 ILE A C 1
ATOM 577 O O . ILE A 1 83 ? 11.196 -0.217 -7.132 1.00 93.38 83 ILE A O 1
ATOM 581 N N . SER A 1 84 ? 10.523 1.903 -7.482 1.00 92.81 84 SER A N 1
ATOM 582 C CA . SER A 1 84 ? 11.099 2.476 -6.269 1.00 92.81 84 SER A CA 1
ATOM 583 C C . SER A 1 84 ? 10.107 3.416 -5.572 1.00 92.81 84 SER A C 1
ATOM 585 O O . SER A 1 84 ? 9.617 4.343 -6.220 1.00 92.81 84 SER A O 1
ATOM 587 N N . PRO A 1 85 ? 9.836 3.226 -4.269 1.00 94.25 85 PRO A N 1
ATOM 588 C CA . PRO A 1 85 ? 10.245 2.082 -3.455 1.00 94.25 85 PRO A CA 1
ATOM 589 C C . PRO A 1 85 ? 9.548 0.782 -3.903 1.00 94.25 85 PRO A C 1
ATOM 591 O O . PRO A 1 85 ? 8.395 0.793 -4.322 1.00 94.25 85 PRO A O 1
ATOM 594 N N . GLY A 1 86 ? 10.249 -0.354 -3.808 1.00 93.12 86 GLY A N 1
ATOM 595 C CA . GLY A 1 86 ? 9.688 -1.678 -4.131 1.00 93.12 86 GLY A CA 1
ATOM 596 C C . GLY A 1 86 ? 8.785 -2.255 -3.032 1.00 93.12 86 GLY A C 1
ATOM 597 O O . GLY A 1 86 ? 8.059 -3.221 -3.260 1.00 93.12 86 GLY A O 1
ATOM 598 N N . ALA A 1 87 ? 8.817 -1.660 -1.840 1.00 95.00 87 ALA A N 1
ATOM 599 C CA . ALA A 1 87 ? 7.922 -1.983 -0.743 1.00 95.00 87 ALA A CA 1
ATOM 600 C C . ALA A 1 87 ? 7.636 -0.736 0.098 1.00 95.00 87 ALA A C 1
ATOM 602 O O . ALA A 1 87 ? 8.497 0.129 0.264 1.00 95.00 87 ALA A O 1
ATOM 603 N N . VAL A 1 88 ? 6.432 -0.676 0.644 1.00 95.94 88 VAL A N 1
ATOM 604 C CA . VAL A 1 88 ? 5.958 0.353 1.562 1.00 95.94 88 VAL A CA 1
ATOM 605 C C . VAL A 1 88 ? 5.366 -0.356 2.769 1.00 95.94 88 VAL A C 1
ATOM 607 O O . VAL A 1 88 ? 4.570 -1.270 2.598 1.00 95.94 88 VAL A O 1
ATOM 610 N N . SER A 1 89 ? 5.741 0.076 3.968 1.00 96.31 89 SER A N 1
ATOM 611 C CA . SER A 1 89 ? 5.161 -0.403 5.222 1.00 96.31 89 SER A CA 1
ATOM 612 C C . SER A 1 89 ? 4.888 0.801 6.109 1.00 96.31 89 SER A C 1
ATOM 614 O O . SER A 1 89 ? 5.791 1.610 6.349 1.00 96.31 89 SER A O 1
ATOM 616 N N . VAL A 1 90 ? 3.634 0.974 6.518 1.00 95.94 90 VAL A N 1
ATOM 617 C CA . VAL A 1 90 ? 3.195 2.120 7.320 1.00 95.94 90 VAL A CA 1
ATOM 618 C C . VAL A 1 90 ? 2.172 1.697 8.362 1.00 95.94 90 VAL A C 1
ATOM 620 O O . VAL A 1 90 ? 1.289 0.891 8.084 1.00 95.94 90 VAL A O 1
ATOM 623 N N . THR A 1 91 ? 2.247 2.312 9.538 1.00 97.00 91 THR A N 1
ATOM 624 C CA . THR A 1 91 ? 1.225 2.200 10.583 1.00 97.00 91 THR A CA 1
ATOM 625 C C . THR A 1 91 ? 0.401 3.481 10.600 1.00 97.00 91 THR A C 1
ATOM 627 O O . THR A 1 91 ? 0.950 4.572 10.768 1.00 97.00 91 THR A O 1
ATOM 630 N N . LEU A 1 92 ? -0.917 3.367 10.443 1.00 96.62 92 LEU A N 1
ATOM 631 C CA . LEU A 1 92 ? -1.838 4.501 10.417 1.00 96.62 92 LEU A CA 1
ATOM 632 C C . LEU A 1 92 ? -2.842 4.415 11.564 1.00 96.62 92 LEU A C 1
ATOM 634 O O . LEU A 1 92 ? -3.633 3.474 11.656 1.00 96.62 92 LEU A O 1
ATOM 638 N N . ALA A 1 93 ? -2.854 5.447 12.407 1.00 95.94 93 ALA A N 1
ATOM 639 C CA . ALA A 1 93 ? -3.925 5.671 13.373 1.00 95.94 93 ALA A CA 1
ATOM 640 C C . ALA A 1 93 ? -5.269 5.945 12.655 1.00 95.94 93 ALA A C 1
ATOM 642 O O . ALA A 1 93 ? -5.259 6.307 11.473 1.00 95.94 93 ALA A O 1
ATOM 643 N N . PRO A 1 94 ? -6.417 5.799 13.343 1.00 94.94 94 PRO A N 1
ATOM 644 C CA . PRO A 1 94 ? -7.733 6.118 12.783 1.00 94.94 94 PRO A CA 1
ATOM 645 C C . PRO A 1 94 ? -7.787 7.519 12.160 1.00 94.94 94 PRO A C 1
ATOM 647 O O . PRO A 1 94 ? -7.342 8.489 12.777 1.00 94.94 94 PRO A O 1
ATOM 650 N N . GLY A 1 95 ? -8.316 7.629 10.939 1.00 93.75 95 GLY A N 1
ATOM 651 C CA . GLY A 1 95 ? -8.375 8.885 10.179 1.00 93.75 95 GLY A CA 1
ATOM 652 C C . GLY A 1 95 ? -7.036 9.357 9.591 1.00 93.75 95 GLY A C 1
ATOM 653 O O . GLY A 1 95 ? -6.985 10.416 8.966 1.00 93.75 95 GLY A O 1
ATOM 654 N N . GLY A 1 96 ? -5.944 8.613 9.794 1.00 95.94 96 GLY A N 1
ATOM 655 C CA . GLY A 1 96 ? -4.626 8.937 9.255 1.00 95.94 96 GLY A CA 1
ATOM 656 C C . GLY A 1 96 ? -4.520 8.678 7.752 1.00 95.94 96 GLY A C 1
ATOM 657 O O . GLY A 1 96 ? -5.145 7.764 7.218 1.00 95.94 96 GLY A O 1
ATOM 658 N N . SER A 1 97 ? -3.685 9.455 7.064 1.00 96.88 97 SER A N 1
ATOM 659 C CA . SER A 1 97 ? -3.316 9.200 5.670 1.00 96.88 97 SER A CA 1
ATOM 660 C C . SER A 1 97 ? -1.855 9.548 5.416 1.00 96.88 97 SER A C 1
ATOM 662 O O . SER A 1 97 ? -1.259 10.353 6.135 1.00 96.88 97 SER A O 1
ATOM 664 N N . ILE A 1 98 ? -1.275 8.917 4.400 1.00 96.62 98 ILE A N 1
ATOM 665 C CA . ILE A 1 98 ? 0.087 9.178 3.948 1.00 96.62 98 ILE A CA 1
ATOM 666 C C . ILE A 1 98 ? 0.163 9.109 2.424 1.00 96.62 98 ILE A C 1
ATOM 668 O O . ILE A 1 98 ? -0.471 8.261 1.792 1.00 96.62 98 ILE A O 1
ATOM 672 N N . THR A 1 99 ? 0.971 9.997 1.850 1.00 97.50 99 THR A N 1
ATOM 673 C CA . THR A 1 99 ? 1.277 10.036 0.419 1.00 97.50 99 THR A CA 1
ATOM 674 C C . THR A 1 99 ? 2.733 9.656 0.208 1.00 97.50 99 THR A C 1
ATOM 676 O O . THR A 1 99 ? 3.622 10.208 0.857 1.00 97.50 99 THR A O 1
ATOM 679 N N . ILE A 1 100 ? 2.979 8.709 -0.693 1.00 96.69 100 ILE A N 1
ATOM 680 C CA . ILE A 1 100 ? 4.302 8.139 -0.938 1.00 96.69 100 ILE A CA 1
ATOM 681 C C . ILE A 1 100 ? 4.592 8.203 -2.440 1.00 96.69 100 ILE A C 1
ATOM 683 O O . ILE A 1 100 ? 3.818 7.655 -3.229 1.00 96.69 100 ILE A O 1
ATOM 687 N N . PRO A 1 101 ? 5.689 8.852 -2.867 1.00 95.38 101 PRO A N 1
ATOM 688 C CA . PRO A 1 101 ? 6.065 8.874 -4.272 1.00 95.38 101 PRO A CA 1
ATOM 689 C C . PRO A 1 101 ? 6.533 7.484 -4.711 1.00 95.38 101 PRO A C 1
ATOM 691 O O . PRO A 1 101 ? 7.404 6.886 -4.080 1.00 95.38 101 PRO A O 1
ATOM 694 N N . ILE A 1 102 ? 5.970 6.993 -5.812 1.00 95.06 102 ILE A N 1
ATOM 695 C CA . ILE A 1 102 ? 6.343 5.737 -6.460 1.00 95.06 102 ILE A CA 1
ATOM 696 C C . ILE A 1 102 ? 6.838 6.055 -7.866 1.00 95.06 102 ILE A C 1
ATOM 698 O O . ILE A 1 102 ? 6.119 6.647 -8.670 1.00 95.06 102 ILE A O 1
ATOM 702 N N . CYS A 1 103 ? 8.051 5.626 -8.184 1.00 93.19 103 CYS A N 1
ATOM 703 C CA . CYS A 1 103 ? 8.657 5.803 -9.494 1.00 93.19 103 CYS A CA 1
ATOM 704 C C . CYS A 1 103 ? 8.926 4.453 -10.154 1.00 93.19 103 CYS A C 1
ATOM 706 O O . CYS A 1 103 ? 9.444 3.533 -9.523 1.00 93.19 103 CYS A O 1
ATOM 708 N N . ALA A 1 104 ? 8.619 4.358 -11.443 1.00 92.44 104 ALA A N 1
ATOM 709 C CA . ALA A 1 104 ? 9.060 3.280 -12.311 1.00 92.44 104 ALA A CA 1
ATOM 710 C C . ALA A 1 104 ? 10.236 3.761 -13.171 1.00 92.44 104 ALA A C 1
ATOM 712 O O . ALA A 1 104 ? 10.238 4.888 -13.671 1.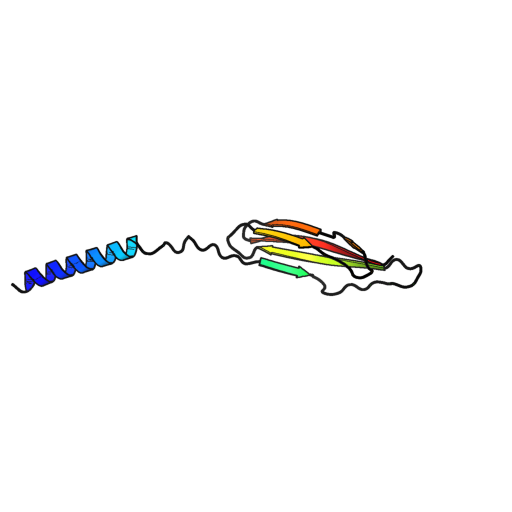00 92.44 104 ALA A O 1
ATOM 713 N N . LEU A 1 105 ? 11.238 2.899 -13.322 1.00 89.94 105 LEU A N 1
ATOM 714 C CA . LEU A 1 105 ? 12.462 3.149 -14.068 1.00 89.94 105 LEU A CA 1
ATOM 715 C C . LEU A 1 105 ? 12.665 2.041 -15.101 1.00 89.94 105 LEU A C 1
ATOM 717 O O . LEU A 1 105 ? 12.715 0.860 -14.750 1.00 89.94 105 LEU A O 1
ATOM 721 N N . ALA A 1 106 ? 12.824 2.433 -16.359 1.00 86.56 106 ALA A N 1
ATOM 722 C CA . ALA A 1 106 ? 13.289 1.564 -17.431 1.00 86.56 106 ALA A CA 1
ATOM 723 C C . ALA A 1 106 ? 14.759 1.887 -17.740 1.00 86.56 106 ALA A C 1
ATOM 725 O O . ALA A 1 106 ? 15.090 3.052 -17.980 1.00 86.56 106 ALA A O 1
ATOM 726 N N . LEU A 1 107 ? 15.619 0.865 -17.682 1.00 76.19 107 LEU A N 1
ATOM 727 C CA . LEU A 1 107 ? 17.066 0.933 -17.926 1.00 76.19 107 LEU A CA 1
ATOM 728 C C . LEU A 1 107 ? 17.447 0.062 -19.124 1.00 76.19 107 LEU A C 1
ATOM 730 O O . LEU A 1 107 ? 16.824 -1.015 -19.270 1.00 76.19 107 LEU A O 1
#

Organism: NCBI:txid408172

Radius of gyration: 28.7 Å; chains: 1; bounding box: 77×22×70 Å

Foldseek 3Di:
DVVVVVVVVVVVCVVVVVVVVVPPPPPVPDWDWDKDKDKPDPDFDFDQPVPDKGKTKIKIKIFTQIQAWDWDKDAADDDQWDKPPRIDIDIAHHGDMDIDMIMIIHD

Sequence (107 aa):
MATKISKAMLLATLMLGTSLLMFTPSADAQAAVAYSVSFTNGQVQLDVRPGASGIGCTEMVISNEGQATIDVDVALSGGGVTISPGAVSVTLAPGGSITIPICALAL